Protein AF-A0AAD5DX49-F1 (afdb_monomer_lite)

Secondary structure (DSSP, 8-state):
--EEEEES--HHHHHHHHHHGGG-TT--EEEEE-----GGGSTTT-TTS-TT-----B-PPP-GGGTTT--EEEEESBSSS-TTGGG-TT--EEEEE---TTHHHHS---S-SSSSS-GGG-TT--EEE-TT--GGGSPPHHHHHT-TT--EEE-TTGGGSHHHHHHHHH-TTSEEE----

Radius of gyration: 16.99 Å; chains: 1; bounding box: 44×33×44 Å

Organism: NCBI:txid2649997

pLDDT: mean 76.95, std 18.19, range [41.72, 97.62]

Sequence (181 aa):
MRRLTAYSCTNEDATELLAALKGLPRLRTLGLTVHSAWPGMLSDALEGVSILNWDHWVHLPPMAQLAHRLTSLTLAGAVSLPPDWRHLTQLRELRIFANDAASAEHTGLRRAAWGSGTLSALTALTCLNMNALYGAGIPGAAEVASAPALAEVVVPGGDASVWGRALRAMRPNVLVREELR

Foldseek 3Di:
DAEDEDAQDAQVNLVVVLVVCLVVPNHAYYHYHHDDDQLVVCVVPDDPPPSPCLVGQYAHEANLSCQVHYAEYHYERHLEPHPVVLSNLNHAYYAYAYPDPVVCVVVVSQESPHAPAALLSNQNHAEYEPQNDDDRNDYQLRSVLNRNNHQEYEYHVWCVDPRNVVNCVSCVNHHTYYPDD

Structure (mmCIF, N/CA/C/O backbone):
data_AF-A0AAD5DX49-F1
#
_entry.id   AF-A0AAD5DX49-F1
#
loop_
_atom_site.group_PDB
_atom_site.id
_atom_site.type_symbol
_atom_site.label_atom_id
_atom_site.label_alt_id
_atom_site.label_comp_id
_atom_site.label_asym_id
_atom_site.label_entity_id
_atom_site.label_seq_id
_atom_site.pdbx_PDB_ins_code
_atom_site.Cartn_x
_atom_site.Cartn_y
_atom_site.Cartn_z
_atom_site.occupancy
_atom_site.B_iso_or_equiv
_atom_site.auth_seq_id
_atom_site.auth_comp_id
_atom_site.auth_asym_id
_atom_site.auth_atom_id
_atom_site.pdbx_PDB_model_num
ATOM 1 N N . MET A 1 1 ? -13.413 -5.243 -18.134 1.00 71.31 1 MET A N 1
ATOM 2 C CA . MET A 1 1 ? -12.343 -5.784 -17.273 1.00 71.31 1 MET A CA 1
ATOM 3 C C . MET A 1 1 ? -12.195 -4.918 -16.020 1.00 71.31 1 MET A C 1
ATOM 5 O O . MET A 1 1 ? -12.199 -3.702 -16.162 1.00 71.31 1 MET A O 1
ATOM 9 N N . ARG A 1 2 ? -12.169 -5.509 -14.811 1.00 90.19 2 ARG A N 1
ATOM 10 C CA . ARG A 1 2 ? -12.059 -4.773 -13.523 1.00 90.19 2 ARG A CA 1
ATOM 11 C C . ARG A 1 2 ? -10.715 -4.956 -12.816 1.00 90.19 2 ARG A C 1
ATOM 13 O O . ARG A 1 2 ? -10.352 -4.117 -11.996 1.00 90.19 2 ARG A O 1
ATOM 20 N N . ARG A 1 3 ? -9.992 -6.022 -13.149 1.00 92.12 3 ARG A N 1
ATOM 21 C CA . ARG A 1 3 ? -8.679 -6.363 -12.609 1.00 92.12 3 ARG A CA 1
ATOM 22 C C . ARG A 1 3 ? -7.734 -6.645 -13.766 1.00 92.12 3 ARG A C 1
ATOM 24 O O . ARG A 1 3 ? -8.146 -7.320 -14.706 1.00 92.12 3 ARG A O 1
ATOM 31 N N . LEU A 1 4 ? -6.517 -6.132 -13.672 1.00 90.75 4 LEU A N 1
ATOM 32 C CA . LEU A 1 4 ? -5.391 -6.502 -14.519 1.00 90.75 4 LEU A CA 1
ATOM 33 C C . LEU A 1 4 ? -4.218 -6.851 -13.618 1.00 90.75 4 LEU A C 1
ATOM 35 O O . LEU A 1 4 ? -3.962 -6.112 -12.669 1.00 90.75 4 LEU A O 1
ATOM 39 N N . THR A 1 5 ? -3.501 -7.915 -13.953 1.00 86.19 5 THR A N 1
ATOM 40 C CA . THR A 1 5 ? -2.158 -8.151 -13.430 1.00 86.19 5 THR A CA 1
ATOM 41 C C . THR A 1 5 ? -1.222 -8.239 -14.621 1.00 86.19 5 THR A C 1
ATOM 43 O O . THR A 1 5 ? -1.471 -9.036 -15.523 1.00 86.19 5 THR A O 1
ATOM 46 N N . ALA A 1 6 ? -0.199 -7.395 -14.645 1.00 82.69 6 ALA A N 1
ATOM 47 C CA . ALA A 1 6 ? 0.871 -7.451 -15.626 1.00 82.69 6 ALA A CA 1
ATOM 48 C C . ALA A 1 6 ? 2.125 -8.028 -14.963 1.00 82.69 6 ALA A C 1
ATOM 50 O O . ALA A 1 6 ? 2.422 -7.690 -13.816 1.00 82.69 6 ALA A O 1
ATOM 51 N N . TYR A 1 7 ? 2.817 -8.910 -15.679 1.00 78.50 7 TYR A N 1
ATOM 52 C CA . TYR A 1 7 ? 4.018 -9.603 -15.221 1.00 78.50 7 TYR A CA 1
ATOM 53 C C . TYR A 1 7 ? 5.203 -9.231 -16.107 1.00 78.50 7 TYR A C 1
ATOM 55 O O . TYR A 1 7 ? 5.016 -8.966 -17.293 1.00 78.50 7 TYR A O 1
ATOM 63 N N . SER A 1 8 ? 6.404 -9.263 -15.528 1.00 65.44 8 SER A N 1
ATOM 64 C CA . SER A 1 8 ? 7.678 -9.048 -16.225 1.00 65.44 8 SER A CA 1
ATOM 65 C C . SER A 1 8 ? 7.769 -7.705 -16.950 1.00 65.44 8 SER A C 1
ATOM 67 O O . SER A 1 8 ? 8.359 -7.616 -18.019 1.00 65.44 8 SER A O 1
ATOM 69 N N . CYS A 1 9 ? 7.170 -6.658 -16.380 1.00 65.50 9 CYS A N 1
ATOM 70 C CA . CYS A 1 9 ? 7.287 -5.316 -16.942 1.00 65.50 9 CYS A CA 1
ATOM 71 C C . CYS A 1 9 ? 8.692 -4.756 -16.691 1.00 65.50 9 CYS A C 1
ATOM 73 O O . CYS A 1 9 ? 9.139 -4.741 -15.548 1.00 65.50 9 CYS A O 1
ATOM 75 N N . THR A 1 10 ? 9.348 -4.242 -17.725 1.00 70.12 10 THR A N 1
ATOM 76 C CA . THR A 1 10 ? 10.505 -3.341 -17.626 1.00 70.12 10 THR A CA 1
ATOM 77 C C . THR A 1 10 ? 10.053 -1.867 -17.553 1.00 70.12 10 THR A C 1
ATOM 79 O O . THR A 1 10 ? 8.853 -1.577 -17.523 1.00 70.12 10 THR A O 1
ATOM 82 N N . ASN A 1 11 ? 10.989 -0.906 -17.497 1.00 66.75 11 ASN A N 1
ATOM 83 C CA . ASN A 1 11 ? 10.666 0.535 -17.475 1.00 66.75 11 ASN A CA 1
ATOM 84 C C . ASN A 1 11 ? 9.832 0.970 -18.698 1.00 66.75 11 ASN A C 1
ATOM 86 O O . ASN A 1 11 ? 8.881 1.748 -18.570 1.00 66.75 11 ASN A O 1
ATOM 90 N N . GLU A 1 12 ? 10.185 0.460 -19.877 1.00 69.44 12 GLU A N 1
ATOM 91 C CA . GLU A 1 12 ? 9.513 0.768 -21.143 1.00 69.44 12 GLU A CA 1
ATOM 92 C C . GLU A 1 12 ? 8.111 0.143 -21.157 1.00 69.44 12 GLU A C 1
ATOM 94 O O . GLU A 1 12 ? 7.118 0.853 -21.351 1.00 69.44 12 GLU A O 1
ATOM 99 N N . ASP A 1 13 ? 8.007 -1.133 -20.768 1.00 76.38 13 ASP A N 1
ATOM 100 C CA . ASP A 1 13 ? 6.728 -1.849 -20.679 1.00 76.38 13 ASP A CA 1
ATOM 101 C C . ASP A 1 13 ? 5.755 -1.189 -19.697 1.00 76.38 13 ASP A C 1
ATOM 103 O O . ASP A 1 13 ? 4.550 -1.147 -19.940 1.00 76.38 13 ASP A O 1
ATOM 107 N N . ALA A 1 14 ? 6.248 -0.656 -18.573 1.00 75.50 14 ALA A N 1
ATOM 108 C CA . ALA A 1 14 ? 5.400 0.012 -17.591 1.00 75.50 14 ALA A CA 1
ATOM 109 C C . ALA A 1 14 ? 4.740 1.271 -18.178 1.00 75.50 14 ALA A C 1
ATOM 111 O O . ALA A 1 14 ? 3.561 1.531 -17.921 1.00 75.50 14 ALA A O 1
ATOM 112 N N . THR A 1 15 ? 5.470 2.037 -18.992 1.00 80.75 15 THR A N 1
ATOM 113 C CA . THR A 1 15 ? 4.946 3.249 -19.641 1.00 80.75 15 THR A CA 1
ATOM 114 C C . THR A 1 15 ? 3.887 2.899 -20.683 1.00 80.75 15 THR A C 1
ATOM 116 O O . THR A 1 15 ? 2.793 3.475 -20.674 1.00 80.75 15 THR A O 1
ATOM 119 N N . GLU A 1 16 ? 4.171 1.919 -21.539 1.00 84.62 16 GLU A N 1
ATOM 120 C CA . GLU A 1 16 ? 3.235 1.454 -22.565 1.00 84.62 16 GLU A CA 1
ATOM 121 C C . GLU A 1 16 ? 1.987 0.815 -21.958 1.00 84.62 16 GLU A C 1
ATOM 123 O O . GLU A 1 16 ? 0.860 1.128 -22.358 1.00 84.62 16 GLU A O 1
ATOM 128 N N . LEU A 1 17 ? 2.163 -0.009 -20.924 1.00 84.88 17 LEU A N 1
ATOM 129 C CA . LEU A 1 17 ? 1.065 -0.597 -20.174 1.00 84.88 17 LEU A CA 1
ATOM 130 C C . LEU A 1 17 ? 0.151 0.495 -19.629 1.00 84.88 17 LEU A C 1
ATOM 132 O O . LEU A 1 17 ? -1.054 0.449 -19.877 1.00 84.88 17 LEU A O 1
ATOM 136 N N . LEU A 1 18 ? 0.699 1.495 -18.927 1.00 83.06 18 LEU A N 1
ATOM 137 C CA . LEU A 1 18 ? -0.098 2.605 -18.405 1.00 83.06 18 LEU A CA 1
ATOM 138 C C . LEU A 1 18 ? -0.823 3.356 -19.527 1.00 83.06 18 LEU A C 1
ATOM 140 O O . LEU A 1 18 ? -1.994 3.705 -19.353 1.00 83.06 18 LEU A O 1
ATOM 144 N N . ALA A 1 19 ? -0.197 3.561 -20.688 1.00 85.25 19 ALA A N 1
ATOM 145 C CA . ALA A 1 19 ? -0.877 4.141 -21.843 1.00 85.25 19 ALA A CA 1
ATOM 146 C C . ALA A 1 19 ? -2.074 3.277 -22.288 1.00 85.25 19 ALA A C 1
ATOM 148 O O . ALA A 1 19 ? -3.176 3.806 -22.463 1.00 85.25 19 ALA A O 1
ATOM 149 N N . ALA A 1 20 ? -1.909 1.953 -22.360 1.00 87.38 20 ALA A N 1
ATOM 150 C CA . ALA A 1 20 ? -2.980 1.013 -22.691 1.00 87.38 20 ALA A CA 1
ATOM 151 C C . ALA A 1 20 ? -4.112 0.995 -21.642 1.00 87.38 20 ALA A C 1
ATOM 153 O O . ALA A 1 20 ? -5.288 0.851 -21.993 1.00 87.38 20 ALA A O 1
ATOM 154 N N . LEU A 1 21 ? -3.814 1.240 -20.356 1.00 88.12 21 LEU A N 1
ATOM 155 C CA . LEU A 1 21 ? -4.836 1.303 -19.297 1.00 88.12 21 LEU A CA 1
ATOM 156 C C . LEU A 1 21 ? -5.843 2.447 -19.484 1.00 88.12 21 LEU A C 1
ATOM 158 O O . LEU A 1 21 ? -6.909 2.421 -18.854 1.00 88.12 21 LEU A O 1
ATOM 162 N N . LYS A 1 22 ? -5.560 3.439 -20.345 1.00 83.38 22 LYS A N 1
ATOM 163 C CA . LYS A 1 22 ? -6.536 4.474 -20.732 1.00 83.38 22 LYS A CA 1
ATOM 164 C C . LYS A 1 22 ? -7.787 3.859 -21.366 1.00 83.38 22 LYS A C 1
ATOM 166 O O . LYS A 1 22 ? -8.889 4.316 -21.073 1.00 83.38 22 LYS A O 1
ATOM 171 N N . GLY A 1 23 ? -7.630 2.782 -22.138 1.00 86.50 23 GLY A N 1
ATOM 172 C CA . GLY A 1 23 ? -8.727 2.059 -22.790 1.00 86.50 23 GLY A CA 1
ATOM 173 C C . GLY A 1 23 ? -9.561 1.173 -21.857 1.00 86.50 23 GLY A C 1
ATOM 174 O O . GLY A 1 23 ? -10.539 0.570 -22.295 1.00 86.50 23 GLY A O 1
ATOM 175 N N . LEU A 1 24 ? -9.214 1.085 -20.566 1.00 90.62 24 LEU A N 1
ATOM 176 C CA . LEU A 1 24 ? -9.877 0.219 -19.587 1.00 90.62 24 LEU A CA 1
ATOM 177 C C . LEU A 1 24 ? -10.636 1.048 -18.529 1.00 90.62 24 LEU A C 1
ATOM 179 O O . LEU A 1 24 ? -10.242 1.078 -17.359 1.00 90.62 24 LEU A O 1
ATOM 183 N N . PRO A 1 25 ? -11.769 1.692 -18.876 1.00 89.44 25 PRO A N 1
ATOM 184 C CA . PRO A 1 25 ? -12.462 2.635 -17.987 1.00 89.44 25 PRO A CA 1
ATOM 185 C C . PRO A 1 25 ? -13.044 1.980 -16.726 1.00 89.44 25 PRO A C 1
ATOM 187 O O . PRO A 1 25 ? -13.334 2.653 -15.741 1.00 89.44 25 PRO A O 1
ATOM 190 N N . ARG A 1 26 ? -13.214 0.652 -16.742 1.00 92.06 26 ARG A N 1
ATOM 191 C CA . ARG A 1 26 ? -13.748 -0.133 -15.619 1.00 92.06 26 ARG A CA 1
ATOM 192 C C . ARG A 1 26 ? -12.662 -0.745 -14.727 1.00 92.06 26 ARG A C 1
ATOM 194 O O . ARG A 1 26 ? -13.019 -1.475 -13.804 1.00 92.06 26 ARG A O 1
ATOM 201 N N . LEU A 1 27 ? -11.378 -0.487 -14.989 1.00 93.25 27 LEU A N 1
ATOM 202 C CA . LEU A 1 27 ? -10.278 -1.016 -14.182 1.00 93.25 27 LEU A CA 1
ATOM 203 C C . LEU A 1 27 ? -10.313 -0.418 -12.766 1.00 93.25 27 LEU A C 1
ATOM 205 O O . LEU A 1 27 ? -10.349 0.799 -12.600 1.00 93.25 27 LEU A O 1
ATOM 209 N N . ARG A 1 28 ? -10.315 -1.291 -11.757 1.00 94.69 28 ARG A N 1
ATOM 210 C CA . ARG A 1 28 ? -10.345 -0.954 -10.322 1.00 94.69 28 ARG A CA 1
ATOM 211 C C . ARG A 1 28 ? -9.154 -1.535 -9.569 1.00 94.69 28 ARG A C 1
ATOM 213 O O . ARG A 1 28 ? -8.692 -0.935 -8.606 1.00 94.69 28 ARG A O 1
ATOM 220 N N . THR A 1 29 ? -8.661 -2.684 -10.017 1.00 95.00 29 THR A N 1
ATOM 221 C CA . THR A 1 29 ? -7.507 -3.366 -9.431 1.00 95.00 29 THR A CA 1
ATOM 222 C C . THR A 1 29 ? -6.400 -3.470 -10.464 1.00 95.00 29 THR A C 1
ATOM 224 O O . THR A 1 29 ? -6.648 -3.941 -11.577 1.00 95.00 29 THR A O 1
ATOM 227 N N . LEU A 1 30 ? -5.192 -3.075 -10.082 1.00 92.06 30 LEU A N 1
ATOM 228 C CA . LEU A 1 30 ? -3.994 -3.234 -10.892 1.00 92.06 30 LEU A CA 1
ATOM 229 C C . LEU A 1 30 ? -2.918 -3.936 -10.067 1.00 92.06 30 LEU A C 1
ATOM 231 O O . LEU A 1 30 ? -2.563 -3.470 -8.989 1.00 92.06 30 LEU A O 1
ATOM 235 N N . GLY A 1 31 ? -2.413 -5.050 -10.578 1.00 89.38 31 GLY A N 1
ATOM 236 C CA . GLY A 1 31 ? -1.174 -5.662 -10.126 1.00 89.38 31 GLY A CA 1
ATOM 237 C C . GLY A 1 31 ? -0.079 -5.402 -11.148 1.00 89.38 31 GLY A C 1
ATOM 238 O O . GLY A 1 31 ? -0.267 -5.683 -12.330 1.00 89.38 31 GLY A O 1
ATOM 239 N N . LEU A 1 32 ? 1.042 -4.860 -10.696 1.00 85.19 32 LEU A N 1
ATOM 240 C CA . LEU A 1 32 ? 2.260 -4.718 -11.475 1.00 85.19 32 LEU A CA 1
ATOM 241 C C . LEU A 1 32 ? 3.320 -5.575 -10.808 1.00 85.19 32 LEU A C 1
ATOM 243 O O . LEU A 1 32 ? 3.812 -5.243 -9.729 1.00 85.19 32 LEU A O 1
ATOM 247 N N . THR A 1 33 ? 3.633 -6.691 -11.446 1.00 76.88 33 THR A N 1
ATOM 248 C CA . THR A 1 33 ? 4.752 -7.534 -11.070 1.00 76.88 33 THR A CA 1
ATOM 249 C C . THR A 1 33 ? 5.883 -7.239 -12.032 1.00 76.88 33 THR A C 1
ATOM 251 O O . THR A 1 33 ? 5.897 -7.682 -13.178 1.00 76.88 33 THR A O 1
ATOM 254 N N . VAL A 1 34 ? 6.811 -6.428 -11.555 1.00 68.50 34 VAL A N 1
ATOM 255 C CA . VAL A 1 34 ? 7.980 -6.002 -12.294 1.00 68.50 34 VAL A CA 1
ATOM 256 C C . VAL A 1 34 ? 9.105 -6.979 -11.987 1.00 68.50 34 VAL A C 1
ATOM 258 O O . VAL A 1 34 ? 9.510 -7.143 -10.837 1.00 68.50 34 VAL A O 1
ATOM 261 N N . HIS A 1 35 ? 9.605 -7.630 -13.028 1.00 62.41 35 HIS A N 1
ATOM 262 C CA . HIS A 1 35 ? 10.806 -8.444 -12.957 1.00 62.41 35 HIS A CA 1
ATOM 263 C C . HIS A 1 35 ? 11.735 -7.990 -14.070 1.00 62.41 35 HIS A C 1
ATOM 265 O O . HIS A 1 35 ? 11.306 -7.881 -15.218 1.00 62.41 35 HIS A O 1
ATOM 271 N N . SER A 1 36 ? 13.011 -7.799 -13.757 1.00 51.19 36 SER A N 1
ATOM 272 C CA . SER A 1 36 ? 14.032 -8.082 -14.753 1.00 51.19 36 SER A CA 1
ATOM 273 C C . SER A 1 36 ? 14.133 -9.592 -14.916 1.00 51.19 36 SER A C 1
ATOM 275 O O . SER A 1 36 ? 13.875 -10.340 -13.971 1.00 51.19 36 SER A O 1
ATOM 277 N N . ALA A 1 37 ? 14.410 -10.039 -16.139 1.00 47.91 37 ALA A N 1
ATOM 278 C CA . ALA A 1 37 ? 14.459 -11.446 -16.507 1.00 47.91 37 ALA A CA 1
ATOM 279 C C . ALA A 1 37 ? 15.118 -12.308 -15.417 1.00 47.91 37 ALA A C 1
ATOM 281 O O . ALA A 1 37 ? 16.212 -12.008 -14.941 1.00 47.91 37 ALA A O 1
ATOM 282 N N . TRP A 1 38 ? 14.436 -13.383 -15.019 1.00 46.25 38 TRP A N 1
ATOM 283 C CA . TRP A 1 38 ? 14.993 -14.346 -14.079 1.00 46.25 38 TRP A CA 1
ATOM 284 C C . TRP A 1 38 ? 16.270 -14.935 -14.707 1.00 46.25 38 TRP A C 1
ATOM 286 O O . TRP A 1 38 ? 16.182 -15.485 -15.810 1.00 46.25 38 TRP A O 1
ATOM 296 N N . PRO A 1 39 ? 17.443 -14.868 -14.049 1.00 44.16 39 PRO A N 1
ATOM 297 C CA . PRO A 1 39 ? 18.701 -15.322 -14.649 1.00 44.16 39 PRO A CA 1
ATOM 298 C C . PRO A 1 39 ? 18.717 -16.814 -15.029 1.00 44.16 39 PRO A C 1
ATOM 300 O O . PRO A 1 39 ? 19.559 -17.246 -15.808 1.00 44.16 39 PRO A O 1
ATOM 303 N N . GLY A 1 40 ? 17.756 -17.603 -14.535 1.00 46.25 40 GLY A N 1
ATOM 304 C CA . GLY A 1 40 ? 17.609 -19.024 -14.859 1.00 46.25 40 GLY A CA 1
ATOM 305 C C . GLY A 1 40 ? 17.002 -19.343 -16.232 1.00 46.25 40 GLY A C 1
ATOM 306 O O . GLY A 1 40 ? 16.947 -20.514 -16.582 1.00 46.25 40 GLY A O 1
ATOM 307 N N . MET A 1 41 ? 16.542 -18.353 -17.011 1.00 43.66 41 MET A N 1
ATOM 308 C CA . MET A 1 41 ? 16.044 -18.573 -18.387 1.00 43.66 41 MET A CA 1
ATOM 309 C C . MET A 1 41 ? 17.036 -18.155 -19.487 1.00 43.66 41 MET A C 1
ATOM 311 O O . MET A 1 41 ? 16.752 -18.350 -20.665 1.00 43.66 41 MET A O 1
ATOM 315 N N . LEU A 1 42 ? 18.189 -17.588 -19.115 1.00 47.97 42 LEU A N 1
ATOM 316 C CA . LEU A 1 42 ? 19.235 -17.114 -20.035 1.00 47.97 42 LEU A CA 1
ATOM 317 C C . LEU A 1 42 ? 20.623 -17.707 -19.725 1.00 47.97 42 LEU A C 1
ATOM 319 O O . LEU A 1 42 ? 21.606 -17.280 -20.330 1.00 47.97 42 LEU A O 1
ATOM 323 N N . SER A 1 43 ? 20.717 -18.684 -18.810 1.00 46.88 43 SER A N 1
ATOM 324 C CA . SER A 1 43 ? 22.001 -19.234 -18.341 1.00 46.88 43 SER A CA 1
ATOM 325 C C . SER A 1 43 ? 22.849 -19.873 -19.437 1.00 46.88 43 SER A C 1
ATOM 327 O O . SER A 1 43 ? 24.061 -19.952 -19.279 1.00 46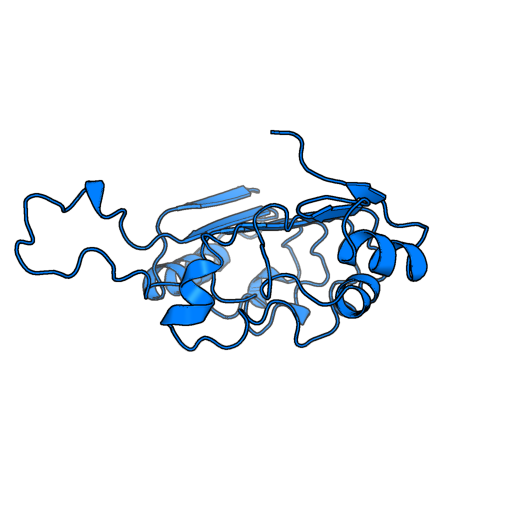.88 43 SER A O 1
ATOM 329 N N . ASP A 1 44 ? 22.241 -20.280 -20.552 1.00 47.06 44 ASP A N 1
ATOM 330 C CA . ASP A 1 44 ? 22.954 -21.036 -21.584 1.00 47.06 44 ASP A CA 1
ATOM 331 C C . ASP A 1 44 ? 23.445 -20.157 -22.749 1.00 47.06 44 ASP A C 1
ATOM 333 O O . ASP A 1 44 ? 24.180 -20.636 -23.607 1.00 47.06 44 ASP A O 1
ATOM 337 N N . ALA A 1 45 ? 23.069 -18.871 -22.802 1.00 48.25 45 ALA A N 1
ATOM 338 C CA . ALA A 1 45 ? 23.364 -18.000 -23.950 1.00 48.25 45 ALA A CA 1
ATOM 339 C C . ALA A 1 45 ? 24.325 -16.835 -23.655 1.00 48.25 45 ALA A C 1
ATOM 341 O O . ALA A 1 45 ? 24.723 -16.131 -24.582 1.00 48.25 45 ALA A O 1
ATOM 342 N N . LEU A 1 46 ? 24.694 -16.599 -22.393 1.00 47.88 46 LEU A N 1
ATOM 343 C CA . LEU A 1 46 ? 25.471 -15.424 -21.990 1.00 47.88 46 LEU A CA 1
ATOM 344 C C . LEU A 1 46 ? 26.632 -15.807 -21.062 1.00 47.88 46 LEU A C 1
ATOM 346 O O . LEU A 1 46 ? 26.686 -15.399 -19.902 1.00 47.88 46 LEU A O 1
ATOM 350 N N . GLU A 1 47 ? 27.598 -16.564 -21.586 1.00 44.97 47 GLU A N 1
ATOM 351 C CA . GLU A 1 47 ? 28.928 -16.638 -20.973 1.00 44.97 47 GLU A CA 1
ATOM 352 C C . GLU A 1 47 ? 29.535 -15.225 -20.940 1.00 44.97 47 GLU A C 1
ATOM 354 O O . GLU A 1 47 ? 29.859 -14.640 -21.972 1.00 44.97 47 GLU A O 1
ATOM 359 N N . GLY A 1 48 ? 29.651 -14.647 -19.741 1.00 49.34 48 GLY A N 1
ATOM 360 C CA . GLY A 1 48 ? 30.318 -13.360 -19.515 1.00 49.34 48 GLY A CA 1
ATOM 361 C C . GLY A 1 48 ? 29.416 -12.201 -19.083 1.00 49.34 48 GLY A C 1
ATOM 362 O O . GLY A 1 48 ? 29.938 -11.132 -18.769 1.00 49.34 48 GLY A O 1
ATOM 363 N N . VAL A 1 49 ? 28.094 -12.385 -18.992 1.00 45.06 49 VAL A N 1
ATOM 364 C CA . VAL A 1 49 ? 27.217 -11.381 -18.367 1.00 45.06 49 VAL A CA 1
ATOM 365 C C . VAL A 1 49 ? 27.125 -11.680 -16.876 1.00 45.06 49 VAL A C 1
ATOM 367 O O . VAL A 1 49 ? 26.678 -12.751 -16.474 1.00 45.06 49 VAL A O 1
ATOM 370 N N . SER A 1 50 ? 27.584 -10.738 -16.050 1.00 43.03 50 SER A N 1
ATOM 371 C CA . SER A 1 50 ? 27.495 -10.828 -14.591 1.00 43.03 50 SER A CA 1
ATOM 372 C C . SER A 1 50 ? 26.058 -11.157 -14.172 1.00 43.03 50 SER A C 1
ATOM 374 O O . SER A 1 50 ? 25.144 -10.346 -14.307 1.00 43.03 50 SER A O 1
ATOM 376 N N . ILE A 1 51 ? 25.874 -12.364 -13.640 1.00 44.31 51 ILE A N 1
ATOM 377 C CA . ILE A 1 51 ? 24.603 -12.981 -13.217 1.00 44.31 51 ILE A CA 1
ATOM 378 C C . ILE A 1 51 ? 23.994 -12.293 -11.975 1.00 44.31 51 ILE A C 1
ATOM 380 O O . ILE A 1 51 ? 23.059 -12.794 -11.357 1.00 44.31 51 ILE A O 1
ATOM 384 N N . LEU A 1 52 ? 24.546 -11.143 -11.589 1.00 42.34 52 LEU A N 1
ATOM 385 C CA . LEU A 1 52 ? 24.206 -10.372 -10.400 1.00 42.34 52 LEU A CA 1
ATOM 386 C C . LEU A 1 52 ? 23.796 -8.936 -10.741 1.00 42.34 52 LEU A C 1
ATOM 388 O O . LEU A 1 52 ? 23.850 -8.075 -9.866 1.00 42.34 52 LEU A O 1
ATOM 392 N N . ASN A 1 53 ? 23.354 -8.656 -11.971 1.00 46.28 53 ASN A N 1
ATOM 393 C CA . ASN A 1 53 ? 22.738 -7.364 -12.274 1.00 46.28 53 ASN A CA 1
ATOM 394 C C . ASN A 1 53 ? 21.298 -7.313 -11.738 1.00 46.28 53 ASN A C 1
ATOM 396 O O . ASN A 1 53 ? 20.309 -7.303 -12.469 1.00 46.28 53 ASN A O 1
ATOM 400 N N . TRP A 1 54 ? 21.197 -7.244 -10.410 1.00 46.41 54 TRP A N 1
ATOM 401 C CA . TRP A 1 54 ? 19.998 -6.868 -9.657 1.00 46.41 54 TRP A CA 1
ATOM 402 C C . TRP A 1 54 ? 19.593 -5.396 -9.895 1.00 46.41 54 TRP A C 1
ATOM 404 O O . TRP A 1 54 ? 18.660 -4.912 -9.263 1.00 46.41 54 TRP A O 1
ATOM 414 N N . ASP A 1 55 ? 20.261 -4.695 -10.817 1.00 46.72 55 ASP A N 1
ATOM 415 C CA . ASP A 1 55 ? 20.156 -3.258 -11.119 1.00 46.72 55 ASP A CA 1
ATOM 416 C C . ASP A 1 55 ? 18.858 -2.817 -11.806 1.00 46.72 55 ASP A C 1
ATOM 418 O O . ASP A 1 55 ? 18.675 -1.643 -12.116 1.00 46.72 55 ASP A O 1
ATOM 422 N N . HIS A 1 56 ? 17.935 -3.728 -12.078 1.00 54.16 56 HIS A N 1
ATOM 423 C CA . HIS A 1 56 ? 16.818 -3.441 -12.976 1.00 54.16 56 HIS A CA 1
ATOM 424 C C . HIS A 1 56 ? 15.498 -3.306 -12.214 1.00 54.16 56 HIS A C 1
ATOM 426 O O . HIS A 1 56 ? 14.450 -3.790 -12.641 1.00 54.16 56 HIS A O 1
ATOM 432 N N . TRP A 1 57 ? 15.550 -2.640 -11.063 1.00 61.81 57 TRP A N 1
ATOM 433 C CA . TRP A 1 57 ? 14.344 -2.172 -10.398 1.00 61.81 57 TRP A CA 1
ATOM 434 C C . TRP A 1 57 ? 13.665 -1.127 -11.288 1.00 61.81 57 TRP A C 1
ATOM 436 O O . TRP A 1 57 ? 14.328 -0.264 -11.866 1.00 61.81 57 TRP A O 1
ATOM 446 N N . VAL A 1 58 ? 12.338 -1.180 -11.392 1.00 68.88 58 VAL A N 1
ATOM 447 C CA . VAL A 1 58 ? 11.608 -0.265 -12.279 1.00 68.88 58 VAL A CA 1
ATOM 448 C C . VAL A 1 58 ? 11.122 0.965 -11.540 1.00 68.88 58 VAL A C 1
ATOM 450 O O . VAL A 1 58 ? 10.544 0.890 -10.447 1.00 68.88 58 VAL A O 1
ATOM 453 N N . HIS A 1 59 ? 11.326 2.110 -12.183 1.00 75.56 59 HIS A N 1
ATOM 454 C CA . HIS A 1 59 ? 10.679 3.355 -11.813 1.00 75.56 59 HIS A CA 1
ATOM 455 C C . HIS A 1 59 ? 9.286 3.372 -12.428 1.00 75.56 59 HIS A C 1
ATOM 457 O O . HIS A 1 59 ? 9.123 3.373 -13.647 1.00 75.56 59 HIS A O 1
ATOM 463 N N . LEU A 1 60 ? 8.263 3.381 -11.576 1.00 78.94 60 LEU A N 1
ATOM 464 C CA . LEU A 1 60 ? 6.891 3.446 -12.057 1.00 78.94 60 LEU A CA 1
ATOM 465 C C . LEU A 1 60 ? 6.630 4.810 -12.717 1.00 78.94 60 LEU A C 1
ATOM 467 O O . LEU A 1 60 ? 6.959 5.842 -12.121 1.00 78.94 60 LEU A O 1
ATOM 471 N N . PRO A 1 61 ? 6.004 4.846 -13.906 1.00 82.75 61 PRO A N 1
ATOM 472 C CA . PRO A 1 61 ? 5.609 6.104 -14.519 1.00 82.75 61 PRO A CA 1
ATOM 473 C C . PRO A 1 61 ? 4.458 6.759 -13.731 1.00 82.75 61 PRO A C 1
ATOM 475 O O . PRO A 1 61 ? 3.820 6.106 -12.901 1.00 82.75 61 PRO A O 1
ATOM 478 N N . PRO A 1 62 ? 4.144 8.041 -13.993 1.00 87.50 62 PRO A N 1
ATOM 479 C CA . PRO A 1 62 ? 2.980 8.712 -13.415 1.00 87.50 62 PRO A CA 1
ATOM 480 C C . PRO A 1 62 ? 1.661 7.947 -13.659 1.00 87.50 62 PRO A C 1
ATOM 482 O O . PRO A 1 62 ? 1.340 7.562 -14.784 1.00 87.50 62 PRO A O 1
ATOM 485 N N . MET A 1 63 ? 0.865 7.752 -12.606 1.00 89.38 63 MET A N 1
ATOM 486 C CA . MET A 1 63 ? -0.391 6.993 -12.588 1.00 89.38 63 MET A CA 1
ATOM 487 C C . MET A 1 63 ? -1.640 7.850 -12.313 1.00 89.38 63 MET A C 1
ATOM 489 O O . MET A 1 63 ? -2.735 7.298 -12.174 1.00 89.38 63 MET A O 1
ATOM 493 N N . ALA A 1 64 ? -1.542 9.183 -12.280 1.00 87.88 64 ALA A N 1
ATOM 494 C CA . ALA A 1 64 ? -2.645 10.100 -11.964 1.00 87.88 64 ALA A CA 1
ATOM 495 C C . ALA A 1 64 ? -3.881 9.893 -12.848 1.00 87.88 64 ALA A C 1
ATOM 497 O O . ALA A 1 64 ? -5.008 10.055 -12.394 1.00 87.88 64 ALA A O 1
ATOM 498 N N . GLN A 1 65 ? -3.706 9.443 -14.089 1.00 88.38 65 GLN A N 1
ATOM 499 C CA . GLN A 1 65 ? -4.820 9.092 -14.978 1.00 88.38 65 GLN A CA 1
ATOM 500 C C . GLN A 1 65 ? -5.732 7.966 -14.440 1.00 88.38 65 GLN A C 1
ATOM 502 O O . GLN A 1 65 ? -6.859 7.793 -14.909 1.00 88.38 65 GLN A O 1
ATOM 507 N N . LEU A 1 66 ? -5.257 7.175 -13.474 1.00 89.81 66 LEU A N 1
ATOM 508 C CA . LEU A 1 66 ? -6.010 6.105 -12.816 1.00 89.81 66 LEU A CA 1
ATOM 509 C C . LEU A 1 66 ? -6.631 6.553 -11.482 1.00 89.81 66 LEU A C 1
ATOM 511 O O . LEU A 1 66 ? -7.448 5.815 -10.929 1.00 89.81 66 LEU A O 1
ATOM 515 N N . ALA A 1 67 ? -6.290 7.752 -10.994 1.00 87.75 67 ALA A N 1
ATOM 516 C CA . ALA A 1 67 ? -6.649 8.295 -9.681 1.00 87.75 67 ALA A CA 1
ATOM 517 C C . ALA A 1 67 ? -8.125 8.137 -9.315 1.00 87.75 67 ALA A C 1
ATOM 519 O O . ALA A 1 67 ? -8.469 7.666 -8.234 1.00 87.75 67 ALA A O 1
ATOM 520 N N . HIS A 1 68 ? -9.009 8.495 -10.244 1.00 89.62 68 HIS A N 1
ATOM 521 C CA . HIS A 1 68 ? -10.450 8.514 -10.002 1.00 89.62 68 HIS A CA 1
ATOM 522 C C . HIS A 1 68 ? -11.084 7.120 -9.963 1.00 89.62 68 HIS A C 1
ATOM 524 O O . HIS A 1 68 ? -12.268 6.995 -9.640 1.00 89.62 68 HIS A O 1
ATOM 530 N N . ARG A 1 69 ? -10.345 6.066 -10.344 1.00 91.25 69 ARG A N 1
ATOM 531 C CA . ARG A 1 69 ? -10.920 4.724 -10.482 1.00 91.25 69 ARG A CA 1
ATOM 532 C C . ARG A 1 69 ? -10.208 3.606 -9.750 1.00 91.25 69 ARG A C 1
ATOM 534 O O . ARG A 1 69 ? -10.890 2.640 -9.407 1.00 91.25 69 ARG A O 1
ATOM 541 N N . LEU A 1 70 ? -8.904 3.711 -9.535 1.00 94.19 70 LEU A N 1
ATOM 542 C CA . LEU A 1 70 ? -8.117 2.644 -8.940 1.00 94.19 70 LEU A CA 1
ATOM 543 C C . LEU A 1 70 ? -8.393 2.547 -7.436 1.00 94.19 70 LEU A C 1
ATOM 545 O O . LEU A 1 70 ? -8.240 3.521 -6.709 1.00 94.19 70 LEU A O 1
ATOM 549 N N . THR A 1 71 ? -8.803 1.366 -6.982 1.00 96.81 71 THR A N 1
ATOM 550 C CA . THR A 1 71 ? -9.126 1.088 -5.575 1.00 96.81 71 THR A CA 1
ATOM 551 C C . THR A 1 71 ? -8.161 0.101 -4.934 1.00 96.81 71 THR A C 1
ATOM 553 O O . THR A 1 71 ? -8.096 0.038 -3.712 1.00 96.81 71 THR A O 1
ATOM 556 N N . SER A 1 72 ? -7.431 -0.681 -5.730 1.00 96.38 72 SER A N 1
ATOM 557 C CA . SER A 1 72 ? -6.431 -1.630 -5.239 1.00 96.38 72 SER A CA 1
ATOM 558 C C . SER A 1 72 ? -5.223 -1.636 -6.171 1.00 96.38 72 SER A C 1
ATOM 560 O O . SER A 1 72 ? -5.380 -1.718 -7.396 1.00 96.38 72 SER A O 1
ATOM 562 N N . LEU A 1 73 ? -4.035 -1.516 -5.586 1.00 92.56 73 LEU A N 1
ATOM 563 C CA . LEU A 1 73 ? -2.756 -1.494 -6.282 1.00 92.56 73 LEU A CA 1
ATOM 564 C C . LEU A 1 73 ? -1.821 -2.500 -5.621 1.00 92.56 73 LEU A C 1
ATOM 566 O O . LEU A 1 73 ? -1.583 -2.444 -4.419 1.00 92.56 73 LEU A O 1
ATOM 570 N N . THR A 1 74 ? -1.291 -3.419 -6.416 1.00 90.06 74 THR A N 1
ATOM 571 C CA . THR A 1 74 ? -0.214 -4.318 -6.006 1.00 90.06 74 THR A CA 1
ATOM 572 C C . THR A 1 74 ? 1.027 -3.986 -6.812 1.00 90.06 74 THR A C 1
ATOM 574 O O . THR A 1 74 ? 0.959 -3.949 -8.037 1.00 90.06 74 THR A O 1
ATOM 577 N N . LEU A 1 75 ? 2.138 -3.745 -6.127 1.00 85.25 75 LEU A N 1
ATOM 578 C CA . LEU A 1 75 ? 3.438 -3.469 -6.720 1.00 85.25 75 LEU A CA 1
ATOM 579 C C . LEU A 1 75 ? 4.418 -4.527 -6.238 1.00 85.25 75 LEU A C 1
ATOM 581 O O . LEU A 1 75 ? 4.606 -4.679 -5.033 1.00 85.25 75 LEU A O 1
ATOM 585 N N . ALA A 1 76 ? 5.048 -5.235 -7.164 1.00 79.88 76 ALA A N 1
ATOM 586 C CA . ALA A 1 76 ? 6.170 -6.109 -6.871 1.00 79.88 76 ALA A CA 1
ATOM 587 C C . ALA A 1 76 ? 7.377 -5.697 -7.719 1.00 79.88 76 ALA A C 1
ATOM 589 O O . ALA A 1 76 ? 7.206 -5.447 -8.908 1.00 79.88 76 ALA A O 1
ATOM 590 N N . GLY A 1 77 ? 8.564 -5.597 -7.113 1.00 73.75 77 GLY A N 1
ATOM 591 C CA . GLY A 1 77 ? 9.813 -5.267 -7.826 1.00 73.75 77 GLY A CA 1
ATOM 592 C C . GLY A 1 77 ? 9.987 -3.801 -8.268 1.00 73.75 77 GLY A C 1
ATOM 593 O O . GLY A 1 77 ? 10.783 -3.521 -9.162 1.00 73.75 77 GLY A O 1
ATOM 594 N N . ALA A 1 78 ? 9.253 -2.855 -7.670 1.00 75.62 78 ALA A N 1
ATOM 595 C CA . ALA A 1 78 ? 9.384 -1.420 -7.960 1.00 75.62 78 ALA A CA 1
ATOM 596 C C . ALA A 1 78 ? 10.337 -0.704 -6.979 1.00 75.62 78 ALA A C 1
ATOM 598 O O . ALA A 1 78 ? 10.331 -1.009 -5.785 1.00 75.62 78 ALA A O 1
ATOM 599 N N . VAL A 1 79 ? 11.100 0.296 -7.458 1.00 71.56 79 VAL A N 1
ATOM 600 C CA . VAL A 1 79 ? 11.999 1.138 -6.618 1.00 71.56 79 VAL A CA 1
ATOM 601 C C . VAL A 1 79 ? 11.223 1.968 -5.604 1.00 71.56 79 VAL A C 1
ATOM 603 O O . VAL A 1 79 ? 11.670 2.191 -4.481 1.00 71.56 79 VAL A O 1
ATOM 606 N N . SER A 1 80 ? 10.064 2.471 -6.008 1.00 73.94 80 SER A N 1
ATOM 607 C CA . SER A 1 80 ? 9.258 3.394 -5.222 1.00 73.94 80 SER A CA 1
ATOM 608 C C . SER A 1 80 ? 7.804 3.344 -5.673 1.00 73.94 80 SER A C 1
ATOM 610 O O . SER A 1 80 ? 7.467 2.757 -6.705 1.00 73.94 80 SER A O 1
ATOM 612 N N . LEU A 1 81 ? 6.943 4.045 -4.936 1.00 80.25 81 LEU A N 1
ATOM 613 C CA . LEU A 1 81 ? 5.631 4.422 -5.448 1.00 80.25 81 LEU A CA 1
ATOM 614 C C . LEU A 1 81 ? 5.755 5.273 -6.732 1.00 80.25 81 LEU A C 1
ATOM 616 O O . LEU A 1 81 ? 6.778 5.940 -6.926 1.00 80.25 81 LEU A O 1
ATOM 620 N N . PRO A 1 82 ? 4.710 5.298 -7.581 1.00 84.19 82 PRO A N 1
ATOM 621 C CA . PRO A 1 82 ? 4.624 6.215 -8.718 1.00 84.19 82 PRO A CA 1
ATOM 622 C C . PRO A 1 82 ? 4.799 7.672 -8.266 1.00 84.19 82 PRO A C 1
ATOM 624 O O . PRO A 1 82 ? 4.260 8.029 -7.221 1.00 84.19 82 PRO A O 1
ATOM 627 N N . PRO A 1 83 ? 5.464 8.553 -9.030 1.00 83.62 83 PRO A N 1
ATOM 628 C CA . PRO A 1 83 ? 5.795 9.922 -8.598 1.00 83.62 83 PRO A CA 1
ATOM 629 C C . PRO A 1 83 ? 4.581 10.796 -8.221 1.00 83.62 83 PRO A C 1
ATOM 631 O O . PRO A 1 83 ? 4.712 11.802 -7.524 1.00 83.62 83 PRO A O 1
ATOM 634 N N . ASP A 1 84 ? 3.385 10.418 -8.659 1.00 87.69 84 ASP A N 1
ATOM 635 C CA . ASP A 1 84 ? 2.116 11.101 -8.433 1.00 87.69 84 ASP A CA 1
ATOM 636 C C . ASP A 1 84 ? 1.119 10.266 -7.609 1.00 87.69 84 ASP A C 1
ATOM 638 O O . ASP A 1 8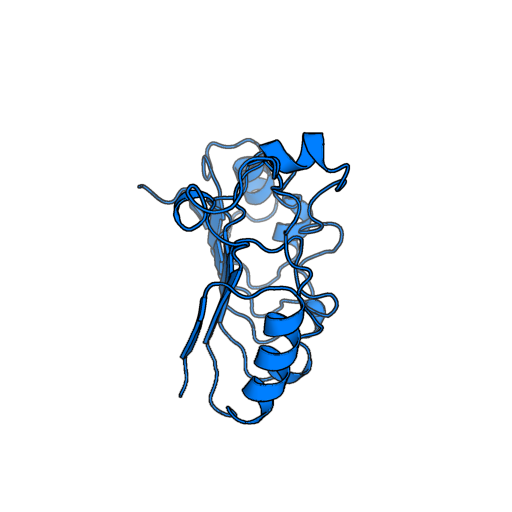4 ? -0.086 10.524 -7.647 1.00 87.69 84 ASP A O 1
ATOM 642 N N . TRP A 1 85 ? 1.613 9.299 -6.824 1.00 87.19 85 TRP A N 1
ATOM 643 C CA . TRP A 1 85 ? 0.805 8.412 -5.975 1.00 87.19 85 TRP A CA 1
ATOM 644 C C . TRP A 1 85 ? -0.204 9.163 -5.094 1.00 87.19 85 TRP A C 1
ATOM 646 O O . TRP A 1 85 ? -1.292 8.657 -4.829 1.00 87.19 85 TRP A O 1
ATOM 656 N N . ARG A 1 86 ? 0.110 10.404 -4.698 1.00 88.94 86 ARG A N 1
ATOM 657 C CA . ARG A 1 86 ? -0.771 11.306 -3.935 1.00 88.94 86 ARG A CA 1
ATOM 658 C C . ARG A 1 86 ? -2.108 11.608 -4.617 1.00 88.94 86 ARG A C 1
ATOM 660 O O . ARG A 1 86 ? -3.052 12.010 -3.948 1.00 88.94 86 ARG A O 1
ATOM 667 N N . HIS A 1 87 ? -2.213 11.421 -5.931 1.00 91.19 87 HIS A N 1
ATOM 668 C CA . HIS A 1 87 ? -3.471 11.582 -6.655 1.00 91.19 87 HIS A CA 1
ATOM 669 C C . HIS A 1 87 ? -4.373 10.346 -6.558 1.00 91.19 87 HIS A C 1
ATOM 671 O O . HIS A 1 87 ? -5.559 10.453 -6.853 1.00 91.19 87 HIS A O 1
ATOM 677 N N . LEU A 1 88 ? -3.873 9.188 -6.112 1.00 91.75 88 LEU A N 1
ATOM 678 C CA . LEU A 1 88 ? -4.635 7.939 -5.984 1.00 91.75 88 LEU A CA 1
ATOM 679 C C . LEU A 1 88 ? -5.562 7.947 -4.751 1.00 91.75 88 LEU A C 1
ATOM 681 O O . LEU A 1 88 ? -5.576 7.020 -3.948 1.00 91.75 88 LEU A O 1
ATOM 685 N N . THR A 1 89 ? -6.366 8.997 -4.593 1.00 92.38 89 THR A N 1
ATOM 686 C CA . THR A 1 89 ? -7.201 9.253 -3.405 1.00 92.38 89 THR A CA 1
ATOM 687 C C . THR A 1 89 ? -8.316 8.226 -3.197 1.00 92.38 89 THR A C 1
ATOM 689 O O . THR A 1 89 ? -8.859 8.126 -2.102 1.00 92.38 89 THR A O 1
ATOM 692 N N . GLN A 1 90 ? -8.660 7.446 -4.227 1.00 95.19 90 GLN A N 1
ATOM 693 C CA . GLN A 1 90 ? -9.639 6.354 -4.156 1.00 95.19 90 GLN A CA 1
ATOM 694 C C . GLN A 1 90 ? -9.021 5.000 -3.772 1.00 95.19 90 GLN A C 1
ATOM 696 O O . GLN A 1 90 ? -9.749 4.011 -3.640 1.00 95.19 90 GLN A O 1
ATOM 701 N N . LEU A 1 91 ? -7.695 4.937 -3.610 1.00 95.94 91 LEU A N 1
ATOM 702 C CA . LEU A 1 91 ? -6.980 3.710 -3.295 1.00 95.94 91 LEU A CA 1
ATOM 703 C C . LEU A 1 91 ? -7.321 3.253 -1.875 1.00 95.94 91 LEU A C 1
ATOM 705 O O . LEU A 1 91 ? -7.078 3.973 -0.914 1.00 95.94 91 LEU A O 1
ATOM 709 N N . ARG A 1 92 ? -7.885 2.050 -1.755 1.00 97.44 92 ARG A N 1
ATOM 710 C CA . ARG A 1 92 ? -8.276 1.423 -0.482 1.00 97.44 92 ARG A CA 1
ATOM 711 C C . ARG A 1 92 ? -7.276 0.388 -0.010 1.00 97.44 92 ARG A C 1
ATOM 713 O O . ARG A 1 92 ? -7.140 0.149 1.187 1.00 97.44 92 ARG A O 1
ATOM 720 N N . GLU A 1 93 ? -6.588 -0.221 -0.961 1.00 96.62 93 GLU A N 1
ATOM 721 C CA . GLU A 1 93 ? -5.639 -1.287 -0.717 1.00 96.62 93 GLU A CA 1
ATOM 722 C C . GLU A 1 93 ? -4.357 -1.029 -1.499 1.00 96.62 93 GLU A C 1
ATOM 724 O O . GLU A 1 93 ? -4.381 -0.825 -2.717 1.00 96.62 93 GLU A O 1
ATOM 729 N N . LEU A 1 94 ? -3.239 -1.071 -0.786 1.00 93.06 94 LEU A N 1
ATOM 730 C CA . LEU A 1 94 ? -1.904 -0.995 -1.353 1.00 93.06 94 LEU A CA 1
ATOM 731 C C . LEU A 1 94 ? -1.103 -2.194 -0.858 1.00 93.06 94 LEU A C 1
ATOM 733 O O . LEU A 1 94 ? -0.938 -2.377 0.346 1.00 93.06 94 LEU A O 1
ATOM 737 N N . ARG A 1 95 ? -0.614 -3.013 -1.787 1.00 90.00 95 ARG A N 1
ATOM 738 C CA . ARG A 1 95 ? 0.265 -4.143 -1.488 1.00 90.00 95 ARG A CA 1
ATOM 739 C C . ARG A 1 95 ? 1.610 -3.935 -2.146 1.00 90.00 95 ARG A C 1
ATOM 741 O O . ARG A 1 95 ? 1.674 -3.597 -3.327 1.00 90.00 95 ARG A O 1
ATOM 748 N N . ILE A 1 96 ? 2.662 -4.147 -1.377 1.00 83.62 96 ILE A N 1
ATOM 749 C CA . ILE A 1 96 ? 4.027 -3.876 -1.784 1.00 83.62 96 ILE A CA 1
ATOM 750 C C . ILE A 1 96 ? 4.867 -5.103 -1.478 1.00 83.62 96 ILE A C 1
ATOM 752 O O . ILE A 1 96 ? 4.991 -5.525 -0.328 1.00 83.62 96 ILE A O 1
ATOM 756 N N . PHE A 1 97 ? 5.475 -5.633 -2.529 1.00 77.81 97 PHE A N 1
ATOM 757 C CA . PHE A 1 97 ? 6.372 -6.769 -2.473 1.00 77.81 97 PHE A CA 1
ATOM 758 C C . PHE A 1 97 ? 7.727 -6.354 -3.059 1.00 77.81 97 PHE A C 1
ATOM 760 O O . PHE A 1 97 ? 7.952 -6.453 -4.264 1.00 77.81 97 PHE A O 1
ATOM 767 N N . ALA A 1 98 ? 8.631 -5.820 -2.233 1.00 68.31 98 ALA A N 1
ATOM 768 C CA . ALA A 1 98 ? 10.006 -5.617 -2.689 1.00 68.31 98 ALA A CA 1
ATOM 769 C C . ALA A 1 98 ? 10.749 -6.953 -2.642 1.00 68.31 98 ALA A C 1
ATOM 771 O O . ALA A 1 98 ? 10.634 -7.695 -1.668 1.00 68.31 98 ALA A O 1
ATOM 772 N N . ASN A 1 99 ? 11.523 -7.236 -3.685 1.00 52.50 99 ASN A N 1
ATOM 773 C CA . ASN A 1 99 ? 12.491 -8.315 -3.636 1.00 52.50 99 ASN A CA 1
ATOM 774 C C . ASN A 1 99 ? 13.825 -7.727 -3.186 1.00 52.50 99 ASN A C 1
ATOM 776 O O . ASN A 1 99 ? 14.490 -7.019 -3.931 1.00 52.50 99 ASN A O 1
ATOM 780 N N . ASP A 1 100 ? 14.156 -8.083 -1.951 1.00 49.75 100 ASP A N 1
ATOM 781 C CA . ASP A 1 100 ? 15.467 -8.033 -1.322 1.00 49.75 100 ASP A CA 1
ATOM 782 C C . ASP A 1 100 ? 15.975 -6.669 -0.819 1.00 49.75 100 ASP A C 1
ATOM 784 O O . ASP A 1 100 ? 16.229 -5.723 -1.561 1.00 49.75 100 ASP A O 1
ATOM 788 N N . ALA A 1 101 ? 16.176 -6.607 0.499 1.00 44.72 101 ALA A N 1
ATOM 789 C CA . ALA A 1 101 ? 16.867 -5.520 1.181 1.00 44.72 101 ALA A CA 1
ATOM 790 C C . ALA A 1 101 ? 18.385 -5.525 0.898 1.00 44.72 101 ALA A C 1
ATOM 792 O O . ALA A 1 101 ? 19.036 -4.505 1.120 1.00 44.72 101 ALA A O 1
ATOM 793 N N . ALA A 1 102 ? 18.946 -6.625 0.377 1.00 44.91 102 ALA A N 1
ATOM 794 C CA . ALA A 1 102 ? 20.369 -6.747 0.057 1.00 44.91 102 ALA A CA 1
ATOM 795 C C . ALA A 1 102 ? 20.815 -5.883 -1.139 1.00 44.91 102 ALA A C 1
ATOM 797 O O . ALA A 1 102 ? 21.998 -5.554 -1.259 1.00 44.91 102 ALA A O 1
ATOM 798 N N . SER A 1 103 ? 19.892 -5.455 -2.008 1.00 45.34 103 SER A N 1
ATOM 799 C CA . SER A 1 103 ? 20.222 -4.568 -3.134 1.00 45.34 103 SER A CA 1
ATOM 800 C C . SER A 1 103 ? 20.433 -3.109 -2.707 1.00 45.34 103 SER A C 1
ATOM 802 O O . SER A 1 103 ? 21.140 -2.368 -3.392 1.00 45.34 103 SER A O 1
ATOM 804 N N . ALA A 1 104 ? 19.857 -2.683 -1.575 1.00 45.72 104 ALA A N 1
ATOM 805 C CA . ALA A 1 104 ? 19.955 -1.305 -1.094 1.00 45.72 104 ALA A CA 1
ATOM 806 C C . ALA A 1 104 ? 21.383 -0.947 -0.644 1.00 45.72 104 ALA A C 1
ATOM 808 O O . ALA A 1 104 ? 21.784 0.213 -0.741 1.00 45.72 104 ALA A O 1
ATOM 809 N N . GLU A 1 105 ? 22.159 -1.938 -0.193 1.00 45.16 105 GLU A N 1
ATOM 810 C CA . GLU A 1 105 ? 23.574 -1.757 0.156 1.00 45.16 105 GLU A CA 1
ATOM 811 C C . GLU A 1 105 ? 24.479 -1.683 -1.084 1.00 45.16 105 GLU A C 1
ATOM 813 O O . GLU A 1 105 ? 25.466 -0.950 -1.070 1.00 45.16 105 GLU A O 1
ATOM 818 N N . HIS A 1 106 ? 24.121 -2.367 -2.177 1.00 42.38 106 HIS A N 1
ATOM 819 C CA . HIS A 1 106 ? 24.970 -2.483 -3.371 1.00 42.38 106 HIS A CA 1
ATOM 820 C C . HIS A 1 106 ? 24.703 -1.424 -4.449 1.00 42.38 106 HIS A C 1
ATOM 822 O O . HIS A 1 106 ? 25.605 -1.089 -5.210 1.00 42.38 106 HIS A O 1
ATOM 828 N N . THR A 1 107 ? 23.495 -0.863 -4.515 1.00 47.09 107 THR A N 1
ATOM 829 C CA . THR A 1 107 ? 23.101 0.053 -5.606 1.00 47.09 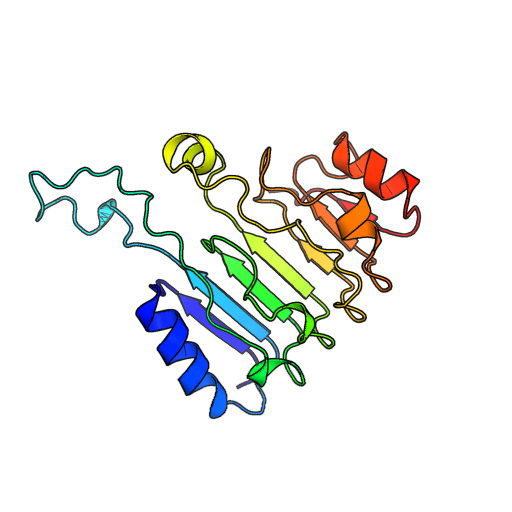107 THR A CA 1
ATOM 830 C C . THR A 1 107 ? 23.251 1.535 -5.259 1.00 47.09 107 THR A C 1
ATOM 832 O O . THR A 1 107 ? 23.019 2.396 -6.105 1.00 47.09 107 THR A O 1
ATOM 835 N N . GLY A 1 108 ? 23.575 1.882 -4.006 1.00 41.72 108 GLY A N 1
ATOM 836 C CA . GLY A 1 108 ? 23.574 3.281 -3.560 1.00 41.72 108 GLY A CA 1
ATOM 837 C C . GLY A 1 108 ? 22.199 3.961 -3.672 1.00 41.72 108 GLY A C 1
ATOM 838 O O . GLY A 1 108 ? 22.096 5.168 -3.426 1.00 41.72 108 GLY A O 1
ATOM 839 N N . LEU A 1 109 ? 21.140 3.198 -3.995 1.00 46.06 109 LEU A N 1
ATOM 840 C CA . LEU A 1 109 ? 19.739 3.603 -3.955 1.00 46.06 109 LEU A CA 1
ATOM 841 C C . LEU A 1 109 ? 19.357 3.781 -2.485 1.00 46.06 109 LEU A C 1
ATOM 843 O O . LEU A 1 109 ? 18.710 2.946 -1.853 1.00 46.06 109 LEU A O 1
ATOM 847 N N . ARG A 1 110 ? 19.827 4.898 -1.921 1.00 43.59 110 ARG A N 1
ATOM 848 C CA . ARG A 1 110 ? 19.433 5.434 -0.624 1.00 43.59 110 ARG A CA 1
ATOM 849 C C . ARG A 1 110 ? 17.923 5.340 -0.523 1.00 43.59 110 ARG A C 1
ATOM 851 O O . ARG A 1 110 ? 17.252 6.138 -1.161 1.00 43.59 110 ARG A O 1
ATOM 858 N N . ARG A 1 111 ? 17.446 4.408 0.309 1.00 49.81 111 ARG A N 1
ATOM 859 C CA . ARG A 1 111 ? 16.035 4.183 0.643 1.00 49.81 111 ARG A CA 1
ATOM 860 C C . ARG A 1 111 ? 15.167 4.160 -0.612 1.00 49.81 111 ARG A C 1
ATOM 862 O O . ARG A 1 111 ? 14.759 5.212 -1.093 1.00 49.81 111 ARG A O 1
ATOM 869 N N . ALA A 1 112 ? 14.803 2.970 -1.084 1.00 49.06 112 ALA A N 1
ATOM 870 C CA . ALA A 1 112 ? 13.581 2.808 -1.865 1.00 49.06 112 ALA A CA 1
ATOM 871 C C . ALA A 1 112 ? 12.515 3.740 -1.249 1.00 49.06 112 ALA A C 1
ATOM 873 O O . ALA A 1 112 ? 12.198 3.606 -0.064 1.00 49.06 112 ALA A O 1
ATOM 874 N N . ALA A 1 113 ? 12.137 4.801 -1.973 1.00 53.41 113 ALA A N 1
ATOM 875 C CA . ALA A 1 113 ? 11.528 6.011 -1.409 1.00 53.41 113 ALA A CA 1
ATOM 876 C C . ALA A 1 113 ? 10.035 5.792 -1.119 1.00 53.41 113 ALA A C 1
ATOM 878 O O . ALA A 1 113 ? 9.167 6.555 -1.533 1.00 53.41 113 ALA A O 1
ATOM 879 N N . TRP A 1 114 ? 9.740 4.706 -0.411 1.00 57.84 114 TRP A N 1
ATOM 880 C CA . TRP A 1 114 ? 8.429 4.299 0.074 1.00 57.84 114 TRP A CA 1
ATOM 881 C C . TRP A 1 114 ? 7.923 5.185 1.218 1.00 57.84 114 TRP A C 1
ATOM 883 O O . TRP A 1 114 ? 6.794 5.014 1.663 1.00 57.84 114 TRP A O 1
ATOM 893 N N . GLY A 1 115 ? 8.731 6.145 1.674 1.00 48.97 115 GLY A N 1
ATOM 894 C CA . GLY A 1 115 ? 8.463 6.943 2.865 1.00 48.97 115 GLY A CA 1
ATOM 895 C C . GLY A 1 115 ? 9.414 8.126 2.997 1.00 48.97 115 GLY A C 1
ATOM 896 O O . GLY A 1 115 ? 10.253 8.164 3.885 1.00 48.97 115 GLY A O 1
ATOM 897 N N . SER A 1 116 ? 9.357 9.075 2.064 1.00 51.09 116 SER A N 1
ATOM 898 C CA . SER A 1 116 ? 9.810 10.446 2.359 1.00 51.09 116 SER A CA 1
ATOM 899 C C . SER A 1 116 ? 8.638 11.431 2.353 1.00 51.09 116 SER A C 1
ATOM 901 O O . SER A 1 116 ? 8.837 12.643 2.295 1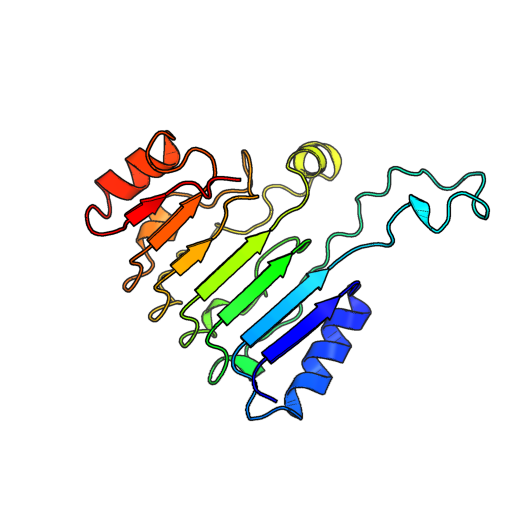.00 51.09 116 SER A O 1
ATOM 903 N N . GLY A 1 117 ? 7.405 10.914 2.351 1.00 63.28 117 GLY A N 1
ATOM 904 C CA . GLY A 1 117 ? 6.174 11.689 2.296 1.00 63.28 117 GLY A CA 1
ATOM 905 C C . GLY A 1 117 ? 5.062 11.018 3.097 1.00 63.28 117 GLY A C 1
ATOM 906 O O . GLY A 1 117 ? 4.940 9.798 3.124 1.00 63.28 117 GLY A O 1
ATOM 907 N N . THR A 1 118 ? 4.238 11.827 3.755 1.00 73.62 118 THR A N 1
ATOM 908 C CA . THR A 1 118 ? 3.099 11.366 4.557 1.00 73.62 118 THR A CA 1
ATOM 909 C C . THR A 1 118 ? 2.035 10.714 3.676 1.00 73.62 118 THR A C 1
ATOM 911 O O . THR A 1 118 ? 1.565 11.366 2.746 1.00 73.62 118 THR A O 1
ATOM 914 N N . LEU A 1 119 ? 1.551 9.512 4.009 1.00 86.69 119 LEU A N 1
ATOM 915 C CA . LEU A 1 119 ? 0.416 8.853 3.334 1.00 86.69 119 LEU A CA 1
ATOM 916 C C . LEU A 1 119 ? -0.945 9.568 3.516 1.00 86.69 119 LEU A C 1
ATOM 918 O O . LEU A 1 119 ? -1.981 9.045 3.109 1.00 86.69 119 LEU A O 1
ATOM 922 N N . SER A 1 120 ? -0.958 10.776 4.078 1.00 88.94 120 SER A N 1
ATOM 923 C CA . SER A 1 120 ? -2.139 11.616 4.313 1.00 88.94 120 SER A CA 1
ATOM 924 C C . SER A 1 120 ? -2.999 11.870 3.070 1.00 88.94 120 SER A C 1
ATOM 926 O O . SER A 1 120 ? -4.214 12.016 3.189 1.00 88.94 120 SER A O 1
ATOM 928 N N . ALA A 1 121 ? -2.401 11.870 1.875 1.00 89.38 121 ALA A N 1
ATOM 929 C CA . ALA A 1 121 ? -3.124 12.031 0.614 1.00 89.38 121 ALA A CA 1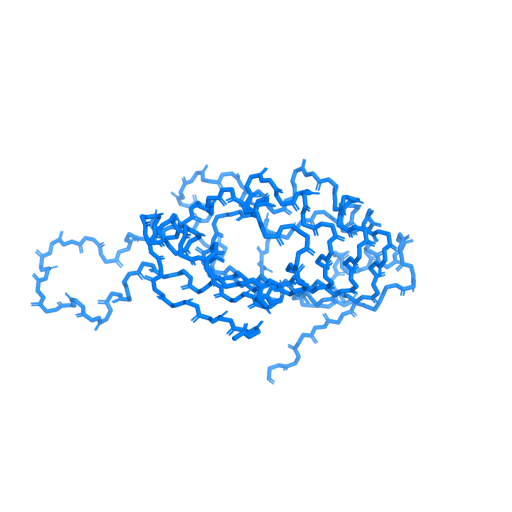
ATOM 930 C C . ALA A 1 121 ? -3.964 10.797 0.226 1.00 89.38 121 ALA A C 1
ATOM 932 O O . ALA A 1 121 ? -4.951 10.922 -0.500 1.00 89.38 121 ALA A O 1
ATOM 933 N N . LEU A 1 122 ? -3.612 9.605 0.720 1.00 92.00 122 LEU A N 1
ATOM 934 C CA . LEU A 1 122 ? -4.352 8.366 0.472 1.00 92.00 122 LEU A CA 1
ATOM 935 C C . LEU A 1 122 ? -5.524 8.253 1.454 1.00 92.00 122 LEU A C 1
ATOM 937 O O . LEU A 1 122 ? -5.582 7.372 2.310 1.00 92.00 122 LEU A O 1
ATOM 941 N N . THR A 1 123 ? -6.467 9.186 1.341 1.00 93.69 123 THR A N 1
ATOM 942 C CA . THR A 1 123 ? -7.555 9.367 2.312 1.00 93.69 123 THR A CA 1
ATOM 943 C C . THR A 1 123 ? -8.507 8.178 2.411 1.00 93.69 123 THR A C 1
ATOM 945 O O . THR A 1 123 ? -9.141 8.011 3.448 1.00 93.69 123 THR A O 1
ATOM 948 N N . ALA A 1 124 ? -8.594 7.344 1.371 1.00 96.25 124 ALA A N 1
ATOM 949 C CA . ALA A 1 124 ? -9.408 6.131 1.351 1.00 96.25 124 ALA A CA 1
ATOM 950 C C . ALA A 1 124 ? -8.641 4.847 1.718 1.00 96.25 124 ALA A C 1
ATOM 952 O O . ALA A 1 124 ? -9.258 3.781 1.729 1.00 96.25 124 ALA A O 1
ATOM 953 N N . LEU A 1 125 ? -7.331 4.916 1.991 1.00 96.38 125 LEU A N 1
ATOM 954 C CA . LEU A 1 125 ? -6.501 3.733 2.223 1.00 96.38 125 LEU A CA 1
ATOM 955 C C . LEU A 1 125 ? -6.871 3.078 3.547 1.00 96.38 125 LEU A C 1
ATOM 957 O O . LEU A 1 125 ? -6.634 3.647 4.607 1.00 96.38 125 LEU A O 1
ATOM 961 N N . THR A 1 126 ? -7.420 1.869 3.478 1.00 97.62 126 THR A N 1
ATOM 962 C CA . THR A 1 126 ? -7.825 1.085 4.648 1.00 97.62 126 THR A CA 1
ATOM 963 C C . THR A 1 126 ? -6.849 -0.042 4.958 1.00 97.62 126 THR A C 1
ATOM 965 O O . THR A 1 126 ? -6.733 -0.424 6.118 1.00 97.62 126 THR A O 1
ATOM 968 N N . CYS A 1 127 ? -6.150 -0.566 3.946 1.00 96.69 127 CYS A N 1
ATOM 969 C CA . CYS A 1 127 ? -5.241 -1.703 4.073 1.00 96.69 127 CYS A CA 1
ATOM 970 C C . CYS A 1 127 ? -3.901 -1.418 3.380 1.00 96.69 127 CYS A C 1
ATOM 972 O O . CYS A 1 127 ? -3.869 -1.056 2.199 1.00 96.69 127 CYS A O 1
ATOM 974 N N . LEU A 1 128 ? -2.806 -1.615 4.115 1.00 93.50 128 LEU A N 1
ATOM 975 C CA . LEU A 1 128 ? -1.438 -1.513 3.615 1.00 93.50 128 LEU A CA 1
ATOM 976 C C . LEU A 1 128 ? -0.684 -2.814 3.909 1.00 93.50 128 LEU A C 1
ATOM 978 O O . LEU A 1 128 ? -0.442 -3.137 5.067 1.00 93.50 128 LEU A O 1
ATOM 982 N N . ASN A 1 129 ? -0.287 -3.553 2.874 1.00 91.44 129 ASN A N 1
ATOM 983 C CA . ASN A 1 129 ? 0.547 -4.746 3.020 1.00 91.44 129 ASN A CA 1
ATOM 984 C C . ASN A 1 129 ? 1.972 -4.450 2.541 1.00 91.44 129 ASN A C 1
ATOM 986 O O . ASN A 1 129 ? 2.185 -4.079 1.389 1.00 91.44 129 ASN A O 1
ATOM 990 N N . MET A 1 130 ? 2.926 -4.623 3.447 1.00 86.06 130 MET A N 1
ATOM 991 C CA . MET A 1 130 ? 4.361 -4.431 3.271 1.00 86.06 130 MET A CA 1
ATOM 992 C C . MET A 1 130 ? 5.142 -5.645 3.791 1.00 86.06 130 MET A C 1
ATOM 994 O O . MET A 1 130 ? 6.305 -5.511 4.152 1.00 86.06 130 MET A O 1
ATOM 998 N N . ASN A 1 131 ? 4.519 -6.827 3.875 1.00 78.69 131 ASN A N 1
ATOM 999 C CA . ASN A 1 131 ? 5.078 -8.000 4.557 1.00 78.69 131 ASN A CA 1
ATOM 1000 C C . ASN A 1 131 ? 6.413 -8.500 3.970 1.00 78.69 131 ASN A C 1
ATOM 1002 O O . ASN A 1 131 ? 7.160 -9.212 4.633 1.00 78.69 131 ASN A O 1
ATOM 1006 N N . ALA A 1 132 ? 6.714 -8.125 2.727 1.00 72.88 132 ALA A N 1
ATOM 1007 C CA . ALA A 1 132 ? 7.964 -8.455 2.049 1.00 72.88 132 ALA A CA 1
ATOM 1008 C C . ALA A 1 132 ? 8.997 -7.308 2.065 1.00 72.88 132 ALA A C 1
ATOM 1010 O O . ALA A 1 132 ? 10.048 -7.423 1.443 1.00 72.88 132 ALA A O 1
ATOM 1011 N N . LEU A 1 133 ? 8.723 -6.197 2.758 1.00 72.69 133 LEU A N 1
ATOM 1012 C CA . LEU A 1 133 ? 9.700 -5.127 2.972 1.00 72.69 133 LEU A CA 1
ATOM 1013 C C . LEU A 1 133 ? 10.523 -5.422 4.225 1.00 72.69 133 LEU A C 1
ATOM 1015 O O . LEU A 1 133 ? 9.955 -5.604 5.292 1.00 72.69 133 LEU A O 1
ATOM 1019 N N . TYR A 1 134 ? 11.851 -5.390 4.132 1.00 66.50 134 TYR A N 1
ATOM 1020 C CA . TYR A 1 134 ? 12.739 -5.599 5.280 1.00 66.50 134 TYR A CA 1
ATOM 1021 C C . TYR A 1 134 ? 13.678 -4.405 5.491 1.00 66.50 134 TYR A C 1
ATOM 1023 O O . TYR A 1 134 ? 13.996 -3.660 4.561 1.00 66.50 134 TYR A O 1
ATOM 1031 N N . GLY A 1 135 ? 14.128 -4.217 6.736 1.00 67.44 135 GLY A N 1
ATOM 1032 C CA . GLY A 1 135 ? 15.132 -3.212 7.093 1.00 67.44 135 GLY A CA 1
ATOM 1033 C C . GLY A 1 135 ? 14.730 -1.778 6.725 1.00 67.44 135 GLY A C 1
ATOM 1034 O O . GLY A 1 135 ? 13.640 -1.316 7.056 1.00 67.44 135 GLY A O 1
ATOM 1035 N N . ALA A 1 136 ? 15.627 -1.066 6.038 1.00 59.09 136 ALA A N 1
ATOM 1036 C CA . ALA A 1 136 ? 15.469 0.348 5.685 1.00 59.09 136 ALA A CA 1
ATOM 1037 C C . ALA A 1 136 ? 14.404 0.635 4.601 1.00 59.09 136 ALA A C 1
ATOM 1039 O O . ALA A 1 136 ? 14.217 1.797 4.241 1.00 59.09 136 ALA A O 1
ATOM 1040 N N . GLY A 1 137 ? 13.731 -0.394 4.070 1.00 65.69 137 GLY A N 1
ATOM 1041 C CA . GLY A 1 137 ? 12.677 -0.254 3.060 1.00 65.69 137 GLY A CA 1
ATOM 1042 C C . GLY A 1 137 ? 11.278 0.032 3.619 1.00 65.69 137 GLY A C 1
ATOM 1043 O O . GLY A 1 137 ? 10.395 0.409 2.854 1.00 65.69 137 GLY A O 1
ATOM 1044 N N . ILE A 1 138 ? 11.055 -0.137 4.928 1.00 75.25 138 ILE A N 1
ATOM 1045 C CA . ILE A 1 138 ? 9.745 0.107 5.553 1.00 75.25 138 ILE A CA 1
ATOM 1046 C C . ILE A 1 138 ? 9.595 1.617 5.849 1.00 75.25 138 ILE A C 1
ATOM 1048 O O . ILE A 1 138 ? 10.474 2.180 6.510 1.00 75.25 138 ILE A O 1
ATOM 1052 N N . PRO A 1 139 ? 8.505 2.288 5.414 1.00 79.81 139 PRO A N 1
ATOM 1053 C CA . PRO A 1 139 ? 8.240 3.690 5.750 1.00 79.81 139 PRO A CA 1
ATOM 1054 C C . PRO A 1 139 ? 8.149 3.900 7.260 1.00 79.81 139 PRO A C 1
ATOM 1056 O O . PRO A 1 139 ? 7.795 2.988 8.006 1.00 79.81 139 PRO A O 1
ATOM 1059 N N . GLY A 1 140 ? 8.426 5.110 7.740 1.00 85.75 140 GLY A N 1
ATOM 1060 C CA . GLY A 1 140 ? 8.336 5.413 9.166 1.00 85.75 140 GLY A CA 1
ATOM 1061 C C . GLY A 1 140 ? 6.917 5.195 9.700 1.00 85.75 140 GLY A C 1
ATOM 1062 O O . GLY A 1 140 ? 5.931 5.516 9.036 1.00 85.75 140 GLY A O 1
ATOM 1063 N N . ALA A 1 141 ? 6.783 4.702 10.934 1.00 89.75 141 ALA A N 1
ATOM 1064 C CA . ALA A 1 141 ? 5.466 4.469 11.534 1.00 89.75 141 ALA A CA 1
ATOM 1065 C C . ALA A 1 141 ? 4.595 5.746 11.567 1.00 89.75 141 ALA A C 1
ATOM 1067 O O . ALA A 1 141 ? 3.382 5.662 11.403 1.00 89.75 141 ALA A O 1
ATOM 1068 N N . ALA A 1 142 ? 5.204 6.932 11.709 1.00 90.06 142 ALA A N 1
ATOM 1069 C CA . ALA A 1 142 ? 4.502 8.219 11.667 1.00 90.06 142 ALA A CA 1
ATOM 1070 C C . ALA A 1 142 ? 3.953 8.553 10.267 1.00 90.06 142 ALA A C 1
ATOM 1072 O O . ALA A 1 142 ? 2.868 9.117 10.132 1.00 90.06 142 ALA A O 1
ATOM 1073 N N . GLU A 1 143 ? 4.673 8.168 9.213 1.00 88.31 143 GLU A N 1
ATOM 1074 C CA . GLU A 1 143 ? 4.242 8.365 7.828 1.00 88.31 143 GLU A CA 1
ATOM 1075 C C . GLU A 1 143 ? 3.038 7.483 7.516 1.00 88.31 143 GLU A C 1
ATOM 1077 O O . GLU A 1 143 ? 2.064 7.954 6.929 1.00 88.31 143 GLU A O 1
ATOM 1082 N N . VAL A 1 144 ? 3.059 6.232 7.983 1.00 91.19 144 VAL A N 1
ATOM 1083 C CA . VAL A 1 144 ? 1.919 5.317 7.865 1.00 91.19 144 VAL A CA 1
ATOM 1084 C C . VAL A 1 144 ? 0.741 5.784 8.719 1.00 91.19 144 VAL A C 1
ATOM 1086 O O . VAL A 1 144 ? -0.391 5.812 8.240 1.00 91.19 144 VAL A O 1
ATOM 1089 N N . ALA A 1 145 ? 0.999 6.248 9.945 1.00 92.88 145 ALA A N 1
ATOM 1090 C CA . ALA A 1 145 ? -0.027 6.782 10.839 1.00 92.88 145 ALA A CA 1
ATOM 1091 C C . ALA A 1 145 ? -0.772 7.997 10.261 1.00 92.88 145 ALA A C 1
ATOM 1093 O O . ALA A 1 145 ? -1.904 8.266 10.672 1.00 92.88 145 ALA A O 1
ATOM 1094 N N . SER A 1 146 ? -0.170 8.708 9.302 1.00 92.75 146 SER A N 1
ATOM 1095 C CA . SER A 1 146 ? -0.785 9.864 8.647 1.00 92.75 146 SER A CA 1
ATOM 1096 C C . SER A 1 146 ? -1.923 9.513 7.678 1.00 92.75 146 SER A C 1
ATOM 1098 O O . SER A 1 146 ? -2.706 10.399 7.344 1.00 92.75 146 SER A O 1
ATOM 1100 N N . ALA A 1 147 ? -2.063 8.250 7.248 1.00 94.00 147 ALA A N 1
ATOM 1101 C CA . ALA A 1 147 ? -3.185 7.811 6.416 1.00 94.00 147 ALA A CA 1
ATOM 1102 C C . ALA A 1 147 ? -4.483 7.769 7.251 1.00 94.00 147 ALA A C 1
ATOM 1104 O O . ALA A 1 147 ? -4.605 6.941 8.161 1.00 94.00 147 ALA A O 1
ATOM 1105 N N . PRO A 1 148 ? -5.478 8.636 6.990 1.00 94.69 148 PRO A N 1
ATOM 1106 C CA . PRO A 1 148 ? -6.575 8.858 7.933 1.00 94.69 148 PRO A CA 1
ATOM 1107 C C . PRO A 1 148 ? -7.496 7.639 8.074 1.00 94.69 148 PRO A C 1
ATOM 1109 O O . PRO A 1 148 ? -7.804 7.240 9.195 1.00 94.69 148 PRO A O 1
ATOM 1112 N N . ALA A 1 149 ? -7.865 6.990 6.967 1.00 96.81 149 ALA A N 1
ATOM 1113 C CA . ALA A 1 149 ? -8.773 5.838 6.964 1.00 96.81 149 ALA A CA 1
ATOM 1114 C C . ALA A 1 149 ? -8.091 4.488 7.239 1.00 96.81 149 ALA A C 1
ATOM 1116 O O . ALA A 1 149 ? -8.749 3.449 7.161 1.00 96.81 149 ALA A O 1
ATOM 1117 N N . LEU A 1 150 ? -6.791 4.486 7.552 1.00 97.31 150 LEU A N 1
ATOM 1118 C CA . LEU A 1 150 ? -6.043 3.251 7.737 1.00 97.31 150 LEU A CA 1
ATOM 1119 C C . LEU A 1 150 ? -6.637 2.439 8.889 1.00 97.31 150 LEU A C 1
ATOM 1121 O O . LEU A 1 150 ? -6.805 2.951 10.000 1.00 97.31 150 LEU A O 1
ATOM 1125 N N . ALA A 1 151 ? -6.947 1.180 8.595 1.00 97.44 151 ALA A N 1
ATOM 1126 C CA . ALA A 1 151 ? -7.537 0.227 9.525 1.00 97.44 151 ALA A CA 1
ATOM 1127 C C . ALA A 1 151 ? -6.628 -0.987 9.733 1.00 97.44 151 ALA A C 1
ATOM 1129 O O . ALA A 1 151 ? -6.634 -1.575 10.810 1.00 97.44 151 ALA A O 1
ATOM 1130 N N . GLU A 1 152 ? -5.826 -1.346 8.730 1.00 96.88 152 GLU A N 1
ATOM 1131 C CA . GLU A 1 152 ? -5.010 -2.549 8.759 1.00 96.88 152 GLU A CA 1
ATOM 1132 C C . GLU A 1 152 ? -3.639 -2.333 8.112 1.00 96.88 152 GLU A C 1
ATOM 1134 O O . GLU A 1 152 ? -3.529 -1.757 7.025 1.00 96.88 152 GLU A O 1
ATOM 1139 N N . VAL A 1 153 ? -2.603 -2.853 8.769 1.00 94.62 153 VAL A N 1
ATOM 1140 C CA . VAL A 1 153 ? -1.248 -2.950 8.236 1.00 94.62 153 VAL A CA 1
ATOM 1141 C C . VAL A 1 153 ? -0.715 -4.368 8.392 1.00 94.62 153 VAL A C 1
ATOM 1143 O O . VAL A 1 153 ? -0.753 -4.943 9.480 1.00 94.62 153 VAL A O 1
ATOM 1146 N N . VAL A 1 154 ? -0.156 -4.900 7.308 1.00 92.06 154 VAL A N 1
ATOM 1147 C CA . VAL A 1 154 ? 0.607 -6.150 7.306 1.00 92.06 154 VAL A CA 1
ATOM 1148 C C . VAL A 1 154 ? 2.083 -5.819 7.106 1.00 92.06 154 VAL A C 1
ATOM 1150 O O . VAL A 1 154 ? 2.435 -5.158 6.132 1.00 92.06 154 VAL A O 1
ATOM 1153 N N . VAL A 1 155 ? 2.944 -6.234 8.028 1.00 88.12 155 VAL A N 1
ATOM 1154 C CA . VAL A 1 155 ? 4.376 -5.879 8.061 1.00 88.12 155 VAL A CA 1
ATOM 1155 C C . VAL A 1 155 ? 5.170 -7.053 8.650 1.00 88.12 155 VAL A C 1
ATOM 1157 O O . VAL A 1 155 ? 4.608 -7.766 9.491 1.00 88.12 155 VAL A O 1
ATOM 1160 N N . PRO A 1 156 ? 6.444 -7.281 8.271 1.00 82.88 156 PRO A N 1
ATOM 1161 C CA . PRO A 1 156 ? 7.184 -8.400 8.842 1.00 82.88 156 PRO A CA 1
ATOM 1162 C C . PRO A 1 156 ? 7.375 -8.235 10.354 1.00 82.88 156 PRO A C 1
ATOM 1164 O O . PRO A 1 156 ? 7.637 -7.135 10.850 1.00 82.88 156 PRO A O 1
ATOM 1167 N N . GLY A 1 157 ? 7.211 -9.331 11.098 1.00 82.62 157 GLY A N 1
ATOM 1168 C CA . GLY A 1 157 ? 7.194 -9.340 12.563 1.00 82.62 157 GLY A CA 1
ATOM 1169 C C . GLY A 1 157 ? 5.948 -8.708 13.200 1.00 82.62 157 GLY A C 1
ATOM 1170 O O . GLY A 1 157 ? 5.852 -8.666 14.428 1.00 82.62 157 GLY A O 1
ATOM 1171 N N . GLY A 1 158 ? 5.005 -8.193 12.400 1.00 83.12 158 GLY A N 1
ATOM 1172 C CA . GLY A 1 158 ? 3.710 -7.684 12.852 1.00 83.12 158 GLY A CA 1
ATOM 1173 C C . GLY A 1 158 ? 3.796 -6.699 14.024 1.00 83.12 158 GLY A C 1
ATOM 1174 O O . GLY A 1 158 ? 4.676 -5.834 14.082 1.00 83.12 158 GLY A O 1
ATOM 1175 N N . ASP A 1 159 ? 2.875 -6.849 14.980 1.00 77.12 159 ASP A N 1
ATOM 1176 C CA . ASP A 1 159 ? 2.782 -6.032 16.205 1.00 77.12 159 ASP A CA 1
ATOM 1177 C C . ASP A 1 159 ? 3.963 -6.260 17.173 1.00 77.12 159 ASP A C 1
ATOM 1179 O O . ASP A 1 159 ? 4.278 -5.418 18.014 1.00 77.12 159 ASP A O 1
ATOM 1183 N N . ALA A 1 160 ? 4.670 -7.388 17.041 1.00 78.62 160 ALA A N 1
ATOM 1184 C CA . ALA A 1 160 ? 5.832 -7.709 17.868 1.00 78.62 160 ALA A CA 1
ATOM 1185 C C . ALA A 1 160 ? 7.099 -6.941 17.446 1.00 78.62 160 ALA A C 1
ATOM 1187 O O . ALA A 1 160 ? 8.069 -6.869 18.210 1.00 78.62 160 ALA A O 1
ATOM 1188 N N . SER A 1 161 ? 7.107 -6.325 16.263 1.00 85.94 161 SER A N 1
ATOM 1189 C CA . SER A 1 161 ? 8.221 -5.498 15.799 1.00 85.94 161 SER A CA 1
ATOM 1190 C C . SER A 1 161 ? 8.277 -4.141 16.527 1.00 85.94 161 SER A C 1
ATOM 1192 O O . SER A 1 161 ? 7.264 -3.604 16.978 1.00 85.94 161 SER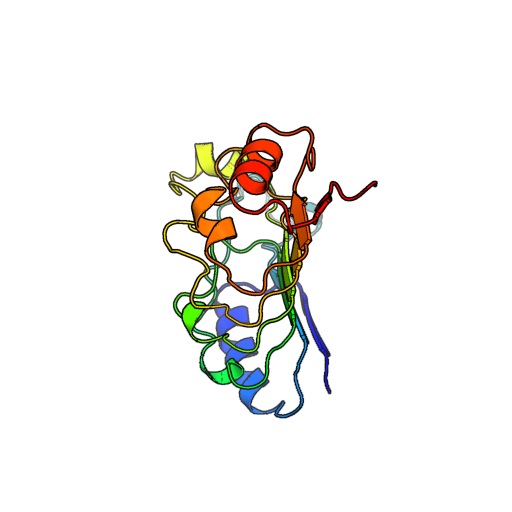 A O 1
ATOM 1194 N N . VAL A 1 162 ? 9.473 -3.540 16.633 1.00 88.44 162 VAL A N 1
ATOM 1195 C CA . VAL A 1 162 ? 9.637 -2.158 17.150 1.00 88.44 162 VAL A CA 1
ATOM 1196 C C . VAL A 1 162 ? 8.774 -1.182 16.347 1.00 88.44 162 VAL A C 1
ATOM 1198 O O . VAL A 1 162 ? 8.148 -0.284 16.909 1.00 88.44 162 VAL A O 1
ATOM 1201 N N . TRP A 1 163 ? 8.714 -1.401 15.035 1.00 89.56 163 TRP A N 1
ATOM 1202 C CA . TRP A 1 163 ? 7.916 -0.617 14.109 1.00 89.56 163 TRP A CA 1
ATOM 1203 C C . TRP A 1 163 ? 6.410 -0.743 14.381 1.00 89.56 163 TRP A C 1
ATOM 1205 O O . TRP A 1 163 ? 5.722 0.270 14.503 1.00 89.56 163 TRP A O 1
ATOM 1215 N N . GLY A 1 164 ? 5.912 -1.973 14.545 1.00 90.81 164 GLY A N 1
ATOM 1216 C CA . GLY A 1 164 ? 4.505 -2.263 14.830 1.00 90.81 164 GLY A CA 1
ATOM 1217 C C . GLY A 1 164 ? 4.045 -1.626 16.137 1.00 90.81 164 GLY A C 1
ATOM 1218 O O . GLY A 1 164 ? 3.041 -0.912 16.154 1.00 90.81 164 GLY A O 1
ATOM 1219 N N . ARG A 1 165 ? 4.855 -1.751 17.198 1.00 91.88 165 ARG A N 1
ATOM 1220 C CA . ARG A 1 165 ? 4.604 -1.070 18.479 1.00 91.88 165 ARG A CA 1
ATOM 1221 C C . ARG A 1 165 ? 4.541 0.449 18.340 1.00 91.88 165 ARG A C 1
ATOM 1223 O O . ARG A 1 165 ? 3.660 1.074 18.927 1.00 91.88 165 ARG A O 1
ATOM 1230 N N . ALA A 1 166 ? 5.452 1.048 17.572 1.00 94.00 166 ALA A N 1
ATOM 1231 C CA . ALA A 1 166 ? 5.448 2.490 17.340 1.00 94.00 166 ALA A CA 1
ATOM 1232 C C . ALA A 1 166 ? 4.168 2.936 16.616 1.00 94.00 166 ALA A C 1
ATOM 1234 O O . ALA A 1 166 ? 3.520 3.890 17.050 1.00 94.00 166 ALA A O 1
ATOM 1235 N N . LEU A 1 167 ? 3.757 2.224 15.559 1.00 94.31 167 LEU A N 1
ATOM 1236 C CA . LEU A 1 167 ? 2.504 2.513 14.858 1.00 94.31 167 LEU A CA 1
ATOM 1237 C C . LEU A 1 167 ? 1.305 2.401 15.802 1.00 94.31 167 LEU A C 1
ATOM 1239 O O . LEU A 1 167 ? 0.459 3.291 15.819 1.00 94.31 167 LEU A O 1
ATOM 1243 N N . ARG A 1 168 ? 1.259 1.357 16.631 1.00 94.06 168 ARG A N 1
ATOM 1244 C CA . ARG A 1 168 ? 0.161 1.139 17.574 1.00 94.06 168 ARG A CA 1
ATOM 1245 C C . ARG A 1 168 ? 0.064 2.220 18.647 1.00 94.06 168 ARG A C 1
ATOM 1247 O O . ARG A 1 168 ? -1.044 2.605 19.010 1.00 94.06 168 ARG A O 1
ATOM 1254 N N . ALA A 1 169 ? 1.195 2.749 19.113 1.00 95.81 169 ALA A N 1
ATOM 1255 C CA . ALA A 1 169 ? 1.213 3.881 20.037 1.00 95.81 169 ALA A CA 1
ATOM 1256 C C . ALA A 1 169 ? 0.584 5.148 19.421 1.00 95.81 169 ALA A C 1
ATOM 1258 O O . ALA A 1 169 ? -0.082 5.904 20.122 1.00 95.81 169 ALA A O 1
ATOM 1259 N N . MET A 1 170 ? 0.757 5.367 18.112 1.00 96.50 170 MET A N 1
ATOM 1260 C CA . MET A 1 170 ? 0.181 6.515 17.393 1.00 96.50 170 MET A CA 1
ATOM 1261 C C . MET A 1 170 ? -1.260 6.279 16.924 1.00 96.50 170 MET A C 1
ATOM 1263 O O . MET A 1 170 ? -2.059 7.210 16.854 1.00 96.50 170 MET A O 1
ATOM 1267 N N . ARG A 1 171 ? -1.586 5.040 16.553 1.00 96.44 171 ARG A N 1
ATOM 1268 C CA . ARG A 1 171 ? -2.854 4.629 15.942 1.00 96.44 171 ARG A CA 1
ATOM 1269 C C . ARG A 1 171 ? -3.343 3.326 16.581 1.00 96.44 171 ARG A C 1
ATOM 1271 O O . ARG A 1 171 ? -3.305 2.277 15.940 1.00 96.44 171 ARG A O 1
ATOM 1278 N N . PRO A 1 172 ? -3.847 3.368 17.827 1.00 95.94 172 PRO A N 1
ATOM 1279 C CA . PRO A 1 172 ? -4.292 2.166 18.540 1.00 95.94 172 PRO A CA 1
ATOM 1280 C C . PRO A 1 172 ? -5.485 1.466 17.870 1.00 95.94 172 PRO A C 1
ATOM 1282 O O . PRO A 1 172 ? -5.771 0.311 18.168 1.00 95.94 172 PRO A O 1
ATOM 1285 N N . ASN A 1 173 ? -6.174 2.158 16.959 1.00 95.69 173 ASN A N 1
ATOM 1286 C CA . ASN A 1 173 ? -7.278 1.641 16.157 1.00 95.69 173 ASN A CA 1
ATOM 1287 C C . ASN A 1 173 ? -6.838 0.884 14.889 1.00 95.69 173 ASN A C 1
ATOM 1289 O O . ASN A 1 173 ? -7.697 0.353 14.190 1.00 95.69 173 ASN A O 1
ATOM 1293 N N . VAL A 1 174 ? -5.543 0.868 14.561 1.00 96.62 174 VAL A N 1
ATOM 1294 C CA . VAL A 1 174 ? -5.006 0.150 13.398 1.00 96.62 174 VAL A CA 1
ATOM 1295 C C . VAL A 1 174 ? -4.588 -1.255 13.815 1.00 96.62 174 VAL A C 1
ATOM 1297 O O . VAL A 1 174 ? -3.764 -1.433 14.713 1.00 96.62 174 VAL A O 1
ATOM 1300 N N . LEU A 1 175 ? -5.131 -2.262 13.134 1.00 96.12 175 LEU A N 1
ATOM 1301 C CA . LEU A 1 175 ? -4.705 -3.647 13.284 1.00 96.12 175 LEU A CA 1
ATOM 1302 C C . LEU A 1 175 ? -3.345 -3.832 12.605 1.00 96.12 175 LEU A C 1
ATOM 1304 O O . LEU A 1 175 ? -3.235 -3.678 11.391 1.00 96.12 175 LEU A O 1
ATOM 1308 N N . VAL A 1 176 ? -2.322 -4.192 13.378 1.00 94.12 176 VAL A N 1
ATOM 1309 C CA . VAL A 1 176 ? -0.996 -4.551 12.856 1.00 94.12 176 VAL A CA 1
ATOM 1310 C C . VAL A 1 176 ? -0.849 -6.064 12.929 1.00 94.12 176 VAL A C 1
ATOM 1312 O O . VAL A 1 176 ? -0.954 -6.641 14.010 1.00 94.12 176 VAL A O 1
ATOM 1315 N N . ARG A 1 177 ? -0.620 -6.717 11.790 1.00 91.81 177 ARG A N 1
ATOM 1316 C CA . ARG A 1 177 ? -0.463 -8.174 11.710 1.00 91.81 177 ARG A CA 1
ATOM 1317 C C . ARG A 1 177 ? 0.755 -8.579 10.892 1.00 91.81 177 ARG A C 1
ATOM 1319 O O . ARG A 1 177 ? 1.278 -7.805 10.097 1.00 91.81 177 ARG A O 1
ATOM 1326 N N . GLU A 1 178 ? 1.176 -9.813 11.100 1.00 85.69 178 GLU A N 1
ATOM 1327 C CA . GLU A 1 178 ? 2.116 -10.519 10.237 1.00 85.69 178 GLU A CA 1
ATOM 1328 C C . GLU A 1 178 ? 1.313 -11.471 9.341 1.00 85.69 178 GLU A C 1
ATOM 1330 O O . GLU A 1 178 ? 0.321 -12.055 9.791 1.00 85.69 178 GLU A O 1
ATOM 1335 N N . GLU A 1 179 ? 1.684 -11.607 8.067 1.00 74.75 179 GLU A N 1
ATOM 1336 C CA . GLU A 1 179 ? 1.085 -12.640 7.213 1.00 74.75 179 GLU A CA 1
ATOM 1337 C C . GLU A 1 179 ? 1.737 -13.979 7.575 1.00 74.75 179 GLU A C 1
ATOM 1339 O O . GLU A 1 179 ? 2.930 -14.174 7.335 1.00 74.75 179 GLU A O 1
ATOM 1344 N N . LEU A 1 180 ? 0.967 -14.881 8.193 1.00 54.16 180 LEU A N 1
ATOM 1345 C CA . LEU A 1 180 ? 1.398 -16.256 8.446 1.00 54.16 180 LEU A CA 1
ATOM 1346 C C . LEU A 1 180 ? 1.588 -16.953 7.090 1.00 54.16 180 LEU A C 1
ATOM 1348 O O . LEU A 1 180 ? 0.652 -16.991 6.289 1.00 54.16 180 LEU A O 1
ATOM 1352 N N . ARG A 1 181 ? 2.810 -17.430 6.835 1.00 46.84 181 ARG A N 1
ATOM 1353 C CA . ARG A 1 181 ? 3.168 -18.215 5.645 1.00 46.84 181 ARG A CA 1
ATOM 1354 C C . ARG A 1 181 ? 2.528 -19.597 5.665 1.00 46.84 181 ARG A C 1
ATOM 1356 O O . ARG A 1 181 ? 2.430 -20.174 6.770 1.00 46.84 181 ARG A O 1
#